Protein AF-A0A382NLG3-F1 (afdb_monomer_lite)

Radius of gyration: 16.9 Å; chains: 1; bounding box: 37×40×45 Å

Sequence (178 aa):
MKMEASIFFDSYLPHAMRQAVEYAGQDGFVASLPQLLNARINTPYENIIWNTHFNPNSEENLLTTPQGNRVVLTVHGGGIFGSPDRYEKLFRASTDRDSEYGFTGLFAAQITQQEAHDLLGGKTPDGASIPVYSFDEFKRGINDLPRRYAIVTDFDTAKKSECGYVSFDALRDDPMVI

pLDDT: mean 93.25, std 5.88, range [47.34, 98.44]

Secondary structure (DSSP, 8-state):
----------SSHHHHHHHHHHHHTTT--PPPHHHHHHHHHTS-TTSHHHHS----SEEEEEEE-TTS-EEEEEEES-STT-SHHHHHHHHTS-SSTT-SSSB-TTSPBP--HHHHHHHHTTB-TTS-B--EEEHHHHHT--TT--SSEEEEEEHHHHTTS--SS--HHHHTT-TTT-

Foldseek 3Di:
DDDDDDQFDDPQVLVSLVVRDVVLPPPGAQAAPVRLVVCCVVDDCPDVSNVDDDDGLKDWDFAADPVGFTKIKIKARHAANNHSVLSVCAVPWDCPCPTQQYAHPVRHTHDHNVSRHQVCQQAGPVRDRAEEAELVRVVVPDPPHDRIHMYIYGPVLLVVADDDDDDPVSLPPHSVND

Organism: NCBI:txid408172

Structure (mmCIF, N/CA/C/O backbone):
data_AF-A0A382NLG3-F1
#
_entry.id   AF-A0A382NLG3-F1
#
loop_
_atom_site.group_PDB
_atom_site.id
_atom_site.type_symbol
_atom_site.label_atom_id
_atom_site.label_alt_id
_atom_site.label_comp_id
_atom_site.label_asym_id
_atom_site.label_entity_id
_atom_site.label_seq_id
_atom_site.pdbx_PDB_ins_code
_atom_site.Cartn_x
_atom_site.Cartn_y
_atom_site.Cartn_z
_atom_site.occupancy
_atom_site.B_iso_or_equiv
_atom_site.auth_seq_id
_atom_site.auth_comp_id
_atom_site.auth_asym_id
_atom_site.auth_atom_id
_atom_site.pdbx_PDB_model_num
ATOM 1 N N . MET A 1 1 ? 0.263 -4.353 -26.076 1.00 47.34 1 MET A N 1
ATOM 2 C CA . MET A 1 1 ? 1.181 -3.229 -25.791 1.00 47.34 1 MET A CA 1
ATOM 3 C C . MET A 1 1 ? 2.320 -3.793 -24.950 1.00 47.34 1 MET A C 1
ATOM 5 O O . MET A 1 1 ? 2.023 -4.520 -24.010 1.00 47.34 1 MET A O 1
ATOM 9 N N . LYS A 1 2 ? 3.589 -3.590 -25.326 1.00 59.88 2 LYS A N 1
ATOM 10 C CA . LYS A 1 2 ? 4.730 -4.098 -24.548 1.00 59.88 2 LYS A CA 1
ATOM 11 C C . LYS A 1 2 ? 4.970 -3.110 -23.405 1.00 59.88 2 LYS A C 1
ATOM 13 O O . LYS A 1 2 ? 5.339 -1.977 -23.679 1.00 59.88 2 LYS A O 1
ATOM 18 N N . MET A 1 3 ? 4.659 -3.502 -22.171 1.00 71.94 3 MET A N 1
ATOM 19 C CA . MET A 1 3 ? 4.964 -2.681 -20.998 1.00 71.94 3 MET A CA 1
ATOM 20 C C . MET A 1 3 ? 6.457 -2.811 -20.698 1.00 71.94 3 MET A C 1
ATOM 22 O O . MET A 1 3 ? 6.974 -3.925 -20.619 1.00 71.94 3 MET A O 1
ATOM 26 N N . GLU A 1 4 ? 7.135 -1.679 -20.573 1.00 84.62 4 GLU A N 1
ATOM 27 C CA . GLU A 1 4 ? 8.529 -1.586 -20.151 1.00 84.62 4 GLU A CA 1
ATOM 28 C C . GLU A 1 4 ? 8.556 -0.992 -18.741 1.00 84.62 4 GLU A C 1
ATOM 30 O O . GLU A 1 4 ? 7.779 -0.090 -18.431 1.00 84.62 4 GLU A O 1
ATOM 35 N N . ALA A 1 5 ? 9.394 -1.548 -17.870 1.00 90.12 5 ALA A N 1
ATOM 36 C CA . ALA A 1 5 ? 9.527 -1.108 -16.490 1.00 90.12 5 ALA A CA 1
ATOM 37 C C . ALA A 1 5 ? 10.962 -0.646 -16.240 1.00 90.12 5 ALA A C 1
ATOM 39 O O . ALA A 1 5 ? 11.907 -1.246 -16.752 1.00 90.12 5 ALA A O 1
ATOM 40 N N . SER A 1 6 ? 11.109 0.385 -15.413 1.00 93.88 6 SER A N 1
ATOM 41 C CA . SER A 1 6 ? 12.399 0.866 -14.920 1.00 93.88 6 SER A CA 1
ATOM 42 C C . SER A 1 6 ? 12.458 0.724 -13.406 1.00 93.88 6 SER A C 1
ATOM 44 O O . SER A 1 6 ? 11.451 0.888 -12.716 1.00 93.88 6 SER A O 1
ATOM 46 N N . ILE A 1 7 ? 13.642 0.390 -12.897 1.00 94.50 7 ILE A N 1
ATOM 47 C CA . ILE A 1 7 ? 13.898 0.233 -11.465 1.00 94.50 7 ILE A CA 1
ATOM 48 C C . ILE A 1 7 ? 14.551 1.518 -10.965 1.00 94.50 7 ILE A C 1
ATOM 50 O O . ILE A 1 7 ? 15.586 1.925 -11.489 1.00 94.50 7 ILE A O 1
ATOM 54 N N . PHE A 1 8 ? 13.967 2.123 -9.933 1.00 95.69 8 PHE A N 1
ATOM 55 C CA . PHE A 1 8 ? 14.496 3.320 -9.283 1.00 95.69 8 PHE A CA 1
ATOM 56 C C . PHE A 1 8 ? 14.957 2.960 -7.874 1.00 95.69 8 PHE A C 1
ATOM 58 O O . PHE A 1 8 ? 14.166 2.490 -7.057 1.00 95.69 8 PHE A O 1
ATOM 65 N N . PHE A 1 9 ? 16.249 3.144 -7.609 1.00 93.44 9 PHE A N 1
ATOM 66 C CA . PHE A 1 9 ? 16.865 2.883 -6.314 1.00 93.44 9 PHE A CA 1
ATOM 67 C C . PHE A 1 9 ? 17.478 4.170 -5.772 1.00 93.44 9 PHE A C 1
ATOM 69 O O . PHE A 1 9 ? 18.282 4.804 -6.453 1.00 93.44 9 PHE A O 1
ATOM 76 N N . ASP A 1 10 ? 17.132 4.509 -4.535 1.00 94.69 10 ASP A N 1
ATOM 77 C CA . ASP A 1 10 ? 17.726 5.609 -3.783 1.00 94.69 10 ASP A CA 1
ATOM 78 C C . ASP A 1 10 ? 17.687 5.277 -2.283 1.00 94.69 10 ASP A C 1
ATOM 80 O O . ASP A 1 10 ? 16.809 4.537 -1.830 1.00 94.69 10 ASP A O 1
ATOM 84 N N . SER A 1 11 ? 18.625 5.817 -1.502 1.00 93.56 11 SER A N 1
ATOM 85 C CA . SER A 1 11 ? 18.598 5.705 -0.038 1.00 93.56 11 SER A CA 1
ATOM 86 C C . SER A 1 11 ? 17.509 6.577 0.596 1.00 93.56 11 SER A C 1
ATOM 88 O O . SER A 1 11 ? 17.133 6.358 1.748 1.00 93.56 11 SER A O 1
ATOM 90 N N . TYR A 1 12 ? 16.981 7.545 -0.153 1.00 94.88 12 TYR A N 1
ATOM 91 C CA . TYR A 1 12 ? 15.903 8.432 0.237 1.00 94.88 12 TYR A CA 1
ATOM 92 C C . TYR A 1 12 ? 14.623 8.107 -0.545 1.00 94.88 12 TYR A C 1
ATOM 94 O O . TYR A 1 12 ? 14.445 8.505 -1.699 1.00 94.88 12 TYR A O 1
ATOM 102 N N . LEU A 1 13 ? 13.698 7.394 0.111 1.00 94.06 13 LEU A N 1
ATOM 103 C CA . LEU A 1 13 ? 12.454 6.897 -0.492 1.00 94.06 13 LEU A CA 1
ATOM 104 C C . LEU A 1 13 ? 11.636 7.970 -1.245 1.00 94.06 13 LEU A C 1
ATOM 106 O O . LEU A 1 13 ? 11.201 7.676 -2.361 1.00 94.06 13 LEU A O 1
ATOM 110 N N . PRO A 1 14 ? 11.458 9.211 -0.736 1.00 96.44 14 PRO A N 1
ATOM 111 C CA . PRO A 1 14 ? 10.746 10.251 -1.484 1.00 96.44 14 PRO A CA 1
ATOM 112 C C . PRO A 1 14 ? 11.373 10.564 -2.848 1.00 96.44 14 PRO A C 1
ATOM 114 O O . PRO A 1 14 ? 10.650 10.845 -3.802 1.00 96.44 14 PRO A O 1
ATOM 117 N N . HIS A 1 15 ? 12.703 10.497 -2.972 1.00 97.56 15 HIS A N 1
ATOM 118 C CA . HIS A 1 15 ? 13.377 10.739 -4.246 1.00 97.56 15 HIS A CA 1
ATOM 119 C C . HIS A 1 15 ? 13.172 9.579 -5.227 1.00 97.56 15 HIS A C 1
ATOM 121 O O . HIS A 1 15 ? 12.745 9.830 -6.353 1.00 97.56 15 HIS A O 1
ATOM 127 N N . ALA A 1 16 ? 13.360 8.327 -4.791 1.00 97.06 16 ALA A N 1
ATOM 128 C CA . ALA A 1 16 ? 13.089 7.157 -5.635 1.00 97.06 16 ALA A CA 1
ATOM 129 C C . ALA A 1 16 ? 11.628 7.120 -6.120 1.00 97.06 16 ALA A C 1
ATOM 131 O O . ALA A 1 16 ? 11.366 6.874 -7.298 1.00 97.06 16 ALA A O 1
ATOM 132 N N . MET A 1 17 ? 10.671 7.422 -5.233 1.00 96.38 17 MET A N 1
ATOM 133 C CA . MET A 1 17 ? 9.251 7.481 -5.589 1.00 96.38 17 MET A CA 1
ATOM 134 C C . MET A 1 17 ? 8.967 8.604 -6.593 1.00 96.38 17 MET A C 1
ATOM 136 O O . MET A 1 17 ? 8.203 8.403 -7.534 1.00 96.38 17 MET A O 1
ATOM 140 N N . ARG A 1 18 ? 9.602 9.776 -6.442 1.00 97.44 18 ARG A N 1
ATOM 141 C CA . ARG A 1 18 ? 9.467 10.886 -7.398 1.00 97.44 18 ARG A CA 1
ATOM 142 C C . ARG A 1 18 ? 9.935 10.478 -8.792 1.00 97.44 18 ARG A C 1
ATOM 144 O O . ARG A 1 18 ? 9.181 10.651 -9.743 1.00 97.44 18 ARG A O 1
ATOM 151 N N . GLN A 1 19 ? 11.109 9.857 -8.897 1.00 97.75 19 GLN A N 1
ATOM 152 C CA . GLN A 1 19 ? 11.623 9.352 -10.173 1.00 97.75 19 GLN A CA 1
ATOM 153 C C . GLN A 1 19 ? 10.690 8.300 -10.794 1.00 97.75 19 GLN A C 1
ATOM 155 O O . GLN A 1 19 ? 10.434 8.335 -11.997 1.00 97.75 19 GLN A O 1
ATOM 160 N N . ALA A 1 20 ? 10.138 7.394 -9.980 1.00 96.94 20 ALA A N 1
ATOM 161 C CA . ALA A 1 20 ? 9.201 6.376 -10.448 1.00 96.94 20 ALA A CA 1
ATOM 162 C C . ALA A 1 20 ? 7.894 6.979 -10.992 1.00 96.94 20 ALA A C 1
ATOM 164 O O . ALA A 1 20 ? 7.416 6.556 -12.045 1.00 96.94 20 ALA A O 1
ATOM 165 N N . VAL A 1 21 ? 7.329 7.978 -10.305 1.00 95.44 21 VAL A N 1
ATOM 166 C CA . VAL A 1 21 ? 6.119 8.693 -10.748 1.00 95.44 21 VAL A CA 1
ATOM 167 C C . VAL A 1 21 ? 6.390 9.507 -12.016 1.00 95.44 21 VAL A C 1
ATOM 169 O O . VAL A 1 21 ? 5.598 9.452 -12.955 1.00 95.44 21 VAL A O 1
ATOM 172 N N . GLU A 1 22 ? 7.517 10.219 -12.082 1.00 96.25 22 GLU A N 1
ATOM 173 C CA . GLU A 1 22 ? 7.921 10.987 -13.267 1.00 96.25 22 GLU A CA 1
ATOM 174 C C . GLU A 1 22 ? 8.109 10.086 -14.493 1.00 96.25 22 GLU A C 1
ATOM 176 O O . GLU A 1 22 ? 7.632 10.416 -15.578 1.00 96.25 22 GLU A O 1
ATOM 181 N N . TYR A 1 23 ? 8.746 8.924 -14.317 1.00 96.38 23 TYR A N 1
ATOM 182 C CA . TYR A 1 23 ? 8.916 7.937 -15.383 1.00 96.38 23 TYR A CA 1
ATOM 183 C C . TYR A 1 23 ? 7.590 7.316 -15.830 1.00 96.38 23 TYR A C 1
ATOM 185 O O . TYR A 1 23 ? 7.379 7.116 -17.025 1.00 96.38 23 TYR A O 1
ATOM 193 N N . ALA A 1 24 ? 6.693 7.012 -14.886 1.00 94.88 24 ALA A N 1
ATOM 194 C CA . ALA A 1 24 ? 5.373 6.480 -15.203 1.00 94.88 24 ALA A CA 1
ATOM 195 C C . ALA A 1 24 ? 4.560 7.455 -16.074 1.00 94.88 24 ALA A C 1
ATOM 197 O O . ALA A 1 24 ? 3.835 7.021 -16.971 1.00 94.88 24 ALA A O 1
ATOM 198 N N . GLY A 1 25 ? 4.701 8.764 -15.851 1.00 93.69 25 GLY A N 1
ATOM 199 C CA . GLY A 1 25 ? 3.982 9.778 -16.615 1.00 93.69 25 GLY A CA 1
ATOM 200 C C . GLY A 1 25 ? 2.460 9.641 -16.482 1.00 93.69 25 GLY A C 1
ATOM 201 O O . GLY A 1 25 ? 1.952 9.143 -15.481 1.00 93.69 25 GLY A O 1
ATOM 202 N N . GLN A 1 26 ? 1.718 10.104 -17.492 1.00 90.25 26 GLN A N 1
ATOM 203 C CA . GLN A 1 26 ? 0.246 10.124 -17.454 1.00 90.25 26 GLN A CA 1
ATOM 204 C C . GLN A 1 26 ? -0.397 8.755 -17.733 1.00 90.25 26 GLN A C 1
ATOM 206 O O . GLN A 1 26 ? -1.453 8.453 -17.187 1.00 90.25 26 GLN A O 1
ATOM 211 N N . ASP A 1 27 ? 0.240 7.928 -18.567 1.00 89.69 27 ASP A N 1
ATOM 212 C CA . ASP A 1 27 ? -0.334 6.656 -19.036 1.00 89.69 27 ASP A CA 1
ATOM 213 C C . ASP A 1 27 ? 0.212 5.424 -18.285 1.00 89.69 27 ASP A C 1
ATOM 215 O O . ASP A 1 27 ? -0.326 4.313 -18.402 1.00 89.69 27 ASP A O 1
ATOM 219 N N . GLY A 1 28 ? 1.297 5.601 -17.527 1.00 93.38 28 GLY A N 1
ATOM 220 C CA . GLY A 1 28 ? 1.946 4.549 -16.754 1.00 93.38 28 GLY A CA 1
ATOM 221 C C . GLY A 1 28 ? 1.418 4.421 -15.327 1.00 93.38 28 GLY A C 1
ATOM 222 O O . GLY A 1 28 ? 0.410 5.002 -14.932 1.00 93.38 28 GLY A O 1
ATOM 223 N N . PHE A 1 29 ? 2.097 3.590 -14.541 1.00 94.50 29 PHE A N 1
ATOM 224 C CA . PHE A 1 29 ? 1.818 3.410 -13.121 1.00 94.50 29 PHE A CA 1
ATOM 225 C C . PHE A 1 29 ? 3.078 2.943 -12.390 1.00 94.50 29 PHE A C 1
ATOM 227 O O . PHE A 1 29 ? 3.934 2.276 -12.972 1.00 94.50 29 PHE A O 1
ATOM 234 N N . VAL A 1 30 ? 3.165 3.244 -11.094 1.00 96.12 30 VAL A N 1
ATOM 235 C CA . VAL A 1 30 ? 4.167 2.637 -10.211 1.00 96.12 30 VAL A CA 1
ATOM 236 C C . VAL A 1 30 ? 3.642 1.275 -9.761 1.00 96.12 30 VAL A C 1
ATOM 238 O O . VAL A 1 30 ? 2.531 1.181 -9.234 1.00 96.12 30 VAL A O 1
ATOM 241 N N . ALA A 1 31 ? 4.417 0.215 -10.000 1.00 95.81 31 ALA A N 1
ATOM 242 C CA . ALA A 1 31 ? 3.982 -1.159 -9.769 1.00 95.81 31 ALA A CA 1
ATOM 243 C C . ALA A 1 31 ? 3.644 -1.427 -8.293 1.00 95.81 31 ALA A C 1
ATOM 245 O O . ALA A 1 31 ? 4.433 -1.140 -7.394 1.00 95.81 31 ALA A O 1
ATOM 246 N N . SER A 1 32 ? 2.476 -2.022 -8.060 1.00 96.94 32 SER A N 1
ATOM 247 C CA . SER A 1 32 ? 2.052 -2.530 -6.756 1.00 96.94 32 SER A CA 1
ATOM 248 C C . SER A 1 32 ? 2.409 -4.015 -6.609 1.00 96.94 32 SER A C 1
ATOM 250 O O . SER A 1 32 ? 2.856 -4.650 -7.572 1.00 96.94 32 SER A O 1
ATOM 252 N N . LEU A 1 33 ? 2.227 -4.585 -5.415 1.00 96.25 33 LEU A N 1
ATOM 253 C CA . LEU A 1 33 ? 2.612 -5.967 -5.119 1.00 96.25 33 LEU A CA 1
ATOM 254 C C . LEU A 1 33 ? 2.014 -6.988 -6.117 1.00 96.25 33 LEU A C 1
ATOM 256 O O . LEU A 1 33 ? 2.796 -7.764 -6.669 1.00 96.25 33 LEU A O 1
ATOM 260 N N . PRO A 1 34 ? 0.711 -6.948 -6.470 1.00 95.19 34 PRO A N 1
ATOM 261 C CA . PRO A 1 34 ? 0.142 -7.810 -7.508 1.00 95.19 34 PRO A CA 1
ATOM 262 C C . PRO A 1 34 ? 0.865 -7.735 -8.859 1.00 95.19 34 PRO A C 1
ATOM 264 O O . PRO A 1 34 ? 1.107 -8.764 -9.490 1.00 95.19 34 PRO A O 1
ATOM 267 N N . GLN A 1 35 ? 1.256 -6.536 -9.315 1.00 94.75 35 GLN A N 1
ATOM 268 C CA . GLN A 1 35 ? 1.974 -6.411 -10.588 1.00 94.75 35 GLN A CA 1
ATOM 269 C C . GLN A 1 35 ? 3.409 -6.934 -10.497 1.00 94.75 35 GLN A C 1
ATOM 271 O O . GLN A 1 35 ? 3.879 -7.539 -11.460 1.00 94.75 35 GLN A O 1
ATOM 276 N N . LEU A 1 36 ? 4.086 -6.763 -9.357 1.00 94.56 36 LEU A N 1
ATOM 277 C CA . LEU A 1 36 ? 5.409 -7.353 -9.135 1.00 94.56 36 LEU A CA 1
ATOM 278 C C . LEU A 1 36 ? 5.349 -8.885 -9.095 1.00 94.56 36 LEU A C 1
ATOM 280 O O . LEU A 1 36 ? 6.179 -9.539 -9.724 1.00 94.56 36 LEU A O 1
ATOM 284 N N . LEU A 1 37 ? 4.358 -9.465 -8.413 1.00 93.81 37 LEU A N 1
ATOM 285 C CA . LEU A 1 37 ? 4.154 -10.916 -8.375 1.00 93.81 37 LEU A CA 1
ATOM 286 C C . LEU A 1 37 ? 3.842 -11.467 -9.769 1.00 93.81 37 LEU A C 1
ATOM 288 O O . LEU A 1 37 ? 4.478 -12.426 -10.205 1.00 93.81 37 LEU A O 1
ATOM 292 N N . ASN A 1 38 ? 2.942 -10.812 -10.508 1.00 93.19 38 ASN A N 1
ATOM 293 C CA . ASN A 1 38 ? 2.644 -11.184 -11.887 1.00 93.19 38 ASN A CA 1
ATOM 294 C C . ASN A 1 38 ? 3.886 -11.090 -12.791 1.00 93.19 38 ASN A C 1
ATOM 296 O O . ASN A 1 38 ? 4.112 -11.958 -13.630 1.00 93.19 38 ASN A O 1
ATOM 300 N N . ALA A 1 39 ? 4.721 -10.063 -12.625 1.00 92.75 39 ALA A N 1
ATOM 301 C CA . ALA A 1 39 ? 5.965 -9.952 -13.377 1.00 92.75 39 ALA A CA 1
ATOM 302 C C . ALA A 1 39 ? 6.948 -11.080 -13.022 1.00 92.75 39 ALA A C 1
ATOM 304 O O . ALA A 1 39 ? 7.550 -11.654 -13.928 1.00 92.75 39 ALA A O 1
ATOM 305 N N . ARG A 1 40 ? 7.070 -11.456 -11.740 1.00 93.44 40 ARG A N 1
ATOM 306 C CA . ARG A 1 40 ? 7.943 -12.555 -11.295 1.00 93.44 40 ARG A CA 1
ATOM 307 C C . ARG A 1 40 ? 7.569 -13.875 -11.957 1.00 93.44 40 ARG A C 1
ATOM 309 O O . ARG A 1 40 ? 8.413 -14.470 -12.618 1.00 93.44 40 ARG A O 1
ATOM 316 N N . ILE A 1 41 ? 6.305 -14.293 -11.868 1.00 94.06 41 ILE A N 1
ATOM 317 C CA . ILE A 1 41 ? 5.862 -15.595 -12.404 1.00 94.06 41 ILE A CA 1
ATOM 318 C C . ILE A 1 41 ? 5.990 -15.709 -13.933 1.00 94.06 41 ILE A C 1
ATOM 320 O O . ILE A 1 41 ? 6.038 -16.816 -14.459 1.00 94.06 41 ILE A O 1
ATOM 324 N N . ASN A 1 42 ? 6.054 -14.579 -14.645 1.00 93.69 42 ASN A N 1
ATOM 325 C CA . ASN A 1 42 ? 6.155 -14.523 -16.105 1.00 93.69 42 ASN A CA 1
ATOM 326 C C . ASN A 1 42 ? 7.582 -14.242 -16.613 1.00 93.69 42 ASN A C 1
ATOM 328 O O . ASN A 1 42 ? 7.777 -14.040 -17.812 1.00 93.69 42 ASN A O 1
ATOM 332 N N . THR A 1 43 ? 8.578 -14.207 -15.725 1.00 92.38 43 THR A N 1
ATOM 333 C CA . THR A 1 43 ? 9.957 -13.844 -16.069 1.00 92.38 43 THR A CA 1
ATOM 334 C C . THR A 1 43 ? 10.932 -14.966 -15.686 1.00 92.38 43 THR A C 1
ATOM 336 O O . THR A 1 43 ? 10.780 -15.540 -14.605 1.00 92.38 43 THR A O 1
ATOM 339 N N . PRO A 1 44 ? 11.959 -15.270 -16.514 1.00 94.56 44 PRO A N 1
ATOM 340 C CA . PRO A 1 44 ? 12.992 -16.249 -16.170 1.00 94.56 44 PRO A CA 1
ATOM 341 C C . PRO A 1 44 ? 13.645 -15.971 -14.815 1.00 94.56 44 PRO A C 1
ATOM 343 O O . PRO A 1 44 ? 13.808 -14.813 -14.423 1.00 94.56 44 PRO A O 1
ATOM 346 N N . TYR A 1 45 ? 14.044 -17.036 -14.122 1.00 92.62 45 TYR A N 1
ATOM 347 C CA . TYR A 1 45 ? 14.578 -16.974 -12.760 1.00 92.62 45 TYR A CA 1
ATOM 348 C C . TYR A 1 45 ? 15.875 -16.151 -12.653 1.00 92.62 45 TYR A C 1
ATOM 350 O O . TYR A 1 45 ? 16.170 -15.553 -11.624 1.00 92.62 45 TYR A O 1
ATOM 358 N N . GLU A 1 46 ? 16.635 -16.054 -13.742 1.00 94.25 46 GLU A N 1
ATOM 359 C CA . GLU A 1 46 ? 17.882 -15.290 -13.830 1.00 94.25 46 GLU A CA 1
ATOM 360 C C . GLU A 1 46 ? 17.654 -13.770 -13.878 1.00 94.25 46 GLU A C 1
ATOM 362 O O . GLU A 1 46 ? 18.600 -12.990 -13.765 1.00 94.25 46 GLU A O 1
ATOM 367 N N . ASN A 1 47 ? 16.412 -13.318 -14.060 1.00 93.50 47 ASN A N 1
ATOM 368 C CA . ASN A 1 47 ? 16.101 -11.898 -14.119 1.00 93.50 47 ASN A CA 1
ATOM 369 C C . ASN A 1 47 ? 16.276 -11.214 -12.752 1.00 93.50 47 ASN A C 1
ATOM 371 O O . ASN A 1 47 ? 16.019 -11.795 -11.697 1.00 93.50 47 ASN A O 1
ATOM 375 N N . ILE A 1 48 ? 16.654 -9.932 -12.773 1.00 92.19 48 ILE A N 1
ATOM 376 C CA . ILE A 1 48 ? 16.847 -9.115 -11.569 1.00 92.19 48 ILE A CA 1
ATOM 377 C C . ILE A 1 48 ? 15.627 -9.106 -10.636 1.00 92.19 48 ILE A C 1
ATOM 379 O O . ILE A 1 48 ? 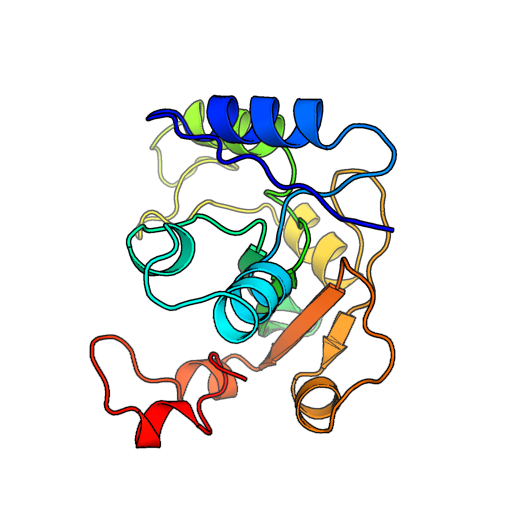15.804 -8.998 -9.427 1.00 92.19 48 ILE A O 1
ATOM 383 N N . ILE A 1 49 ? 14.407 -9.291 -11.156 1.00 91.94 49 ILE A N 1
ATOM 384 C CA . ILE A 1 49 ? 13.182 -9.305 -10.347 1.00 91.94 49 ILE A CA 1
ATOM 385 C C . ILE A 1 49 ? 13.175 -10.389 -9.250 1.00 91.94 49 ILE A C 1
ATOM 387 O O . ILE A 1 49 ? 12.496 -10.232 -8.229 1.00 91.94 49 ILE A O 1
ATOM 391 N N . TRP A 1 50 ? 13.949 -11.460 -9.449 1.00 93.38 50 TRP A N 1
ATOM 392 C CA . TRP A 1 50 ? 14.138 -12.560 -8.501 1.00 93.38 50 TRP A CA 1
ATOM 393 C C . TRP A 1 50 ? 15.317 -12.348 -7.544 1.00 93.38 50 TRP A C 1
ATOM 395 O O . TRP A 1 50 ? 15.335 -12.931 -6.466 1.00 93.38 50 TRP A O 1
ATOM 405 N N . ASN A 1 51 ? 16.275 -11.493 -7.909 1.00 90.56 51 ASN A N 1
ATOM 406 C CA . ASN A 1 51 ? 17.565 -11.357 -7.223 1.00 90.56 51 ASN A CA 1
ATOM 407 C C . ASN A 1 51 ? 17.718 -10.038 -6.443 1.00 90.56 51 ASN A C 1
ATOM 409 O O . ASN A 1 51 ? 18.813 -9.718 -5.986 1.00 90.56 51 ASN A O 1
ATOM 413 N N . THR A 1 52 ? 16.644 -9.255 -6.291 1.00 90.56 52 THR A N 1
ATOM 414 C CA . THR A 1 52 ? 16.651 -8.027 -5.484 1.00 90.56 52 THR A CA 1
ATOM 415 C C . THR A 1 52 ? 15.335 -7.804 -4.736 1.00 90.56 52 THR A C 1
ATOM 417 O O . THR A 1 52 ? 14.298 -8.406 -5.040 1.00 90.56 52 THR A O 1
ATOM 420 N N . HIS A 1 53 ? 15.394 -6.928 -3.736 1.00 90.69 53 HIS A N 1
ATOM 421 C CA . HIS A 1 53 ? 14.241 -6.450 -2.986 1.00 90.69 53 HIS A CA 1
ATOM 422 C C . HIS A 1 53 ? 13.608 -5.239 -3.685 1.00 90.69 53 HIS A C 1
ATOM 424 O O . HIS A 1 53 ? 14.312 -4.370 -4.199 1.00 90.69 53 HIS A O 1
ATOM 430 N N . PHE A 1 54 ? 12.277 -5.170 -3.670 1.00 93.81 54 PHE A N 1
ATOM 431 C CA . PHE A 1 54 ? 11.503 -4.066 -4.234 1.00 93.81 54 PHE A CA 1
ATOM 432 C C . PHE A 1 54 ? 10.526 -3.541 -3.193 1.00 93.81 54 PHE A C 1
ATOM 434 O O . PHE A 1 54 ? 9.898 -4.332 -2.493 1.00 93.81 54 PHE A O 1
ATOM 441 N N . ASN A 1 55 ? 10.347 -2.222 -3.168 1.00 94.12 55 ASN A N 1
ATOM 442 C CA . ASN A 1 55 ? 9.261 -1.577 -2.443 1.00 94.12 55 ASN A CA 1
ATOM 443 C C . ASN A 1 55 ? 8.084 -1.399 -3.417 1.00 94.12 55 ASN A C 1
ATOM 445 O O . ASN A 1 55 ? 8.177 -0.550 -4.308 1.00 94.12 55 ASN A O 1
ATOM 449 N N . PRO A 1 56 ? 7.016 -2.215 -3.333 1.00 95.44 56 PRO A N 1
ATOM 450 C CA . PRO A 1 56 ? 5.835 -2.013 -4.163 1.00 95.44 56 PRO A CA 1
ATOM 451 C C . PRO A 1 56 ? 5.106 -0.729 -3.767 1.00 95.44 56 PRO A C 1
ATOM 453 O O . PRO A 1 56 ? 5.098 -0.346 -2.602 1.00 95.44 56 PRO A O 1
ATOM 456 N N . ASN A 1 57 ? 4.376 -0.137 -4.713 1.00 96.56 57 ASN A N 1
ATOM 457 C CA . ASN A 1 57 ? 3.355 0.871 -4.426 1.00 96.56 57 ASN A CA 1
ATOM 458 C C . ASN A 1 57 ? 2.109 0.193 -3.824 1.00 96.56 57 ASN A C 1
ATOM 460 O O . ASN A 1 57 ? 1.044 0.085 -4.441 1.00 96.56 57 ASN A O 1
ATOM 464 N N . SER A 1 58 ? 2.293 -0.420 -2.662 1.00 97.50 58 SER A N 1
ATOM 465 C CA . SER A 1 58 ? 1.268 -1.054 -1.843 1.00 97.50 58 SER A CA 1
ATOM 466 C C . SER A 1 58 ? 1.532 -0.713 -0.392 1.00 97.50 58 SER A C 1
ATOM 468 O O . SER A 1 58 ? 2.682 -0.605 0.021 1.00 97.50 58 SER A O 1
ATOM 470 N N . GLU A 1 59 ? 0.466 -0.557 0.369 1.00 95.88 59 GLU A N 1
ATOM 471 C CA . GLU A 1 59 ? 0.535 -0.214 1.782 1.00 95.88 59 GLU A CA 1
ATOM 472 C C . GLU A 1 59 ? -0.456 -1.059 2.573 1.00 95.88 59 GLU A C 1
ATOM 474 O O . GLU A 1 59 ? -1.479 -1.499 2.050 1.00 95.88 59 GLU A O 1
ATOM 479 N N . GLU A 1 60 ? -0.140 -1.266 3.842 1.00 96.12 60 GLU A N 1
ATOM 480 C CA . GLU A 1 60 ? -0.997 -1.920 4.816 1.00 96.12 60 GLU A CA 1
ATOM 481 C C . GLU A 1 60 ? -1.242 -0.931 5.953 1.00 96.12 60 GLU A C 1
ATOM 483 O O . GLU A 1 60 ? -0.298 -0.382 6.524 1.00 96.12 60 GLU A O 1
ATOM 488 N N . ASN A 1 61 ? -2.510 -0.683 6.272 1.00 96.31 61 ASN A N 1
ATOM 489 C CA . ASN A 1 61 ? -2.900 0.294 7.279 1.00 96.31 61 ASN A CA 1
ATOM 490 C C . ASN A 1 61 ? -3.747 -0.366 8.369 1.00 96.31 61 ASN A C 1
ATOM 492 O O . ASN A 1 61 ? -4.761 -0.996 8.077 1.00 96.31 61 ASN A O 1
ATOM 496 N N . LEU A 1 62 ? -3.391 -0.162 9.638 1.00 95.56 62 LEU A N 1
ATOM 497 C CA . LEU A 1 62 ? -4.235 -0.545 10.771 1.00 95.56 62 LEU A CA 1
ATOM 498 C C . LEU A 1 62 ? -5.203 0.596 11.099 1.00 95.56 62 LEU A C 1
ATOM 500 O O . LEU A 1 62 ? -4.781 1.649 11.576 1.00 95.56 62 LEU A O 1
ATOM 504 N N . LEU A 1 63 ? -6.497 0.376 10.872 1.00 96.00 63 LEU A N 1
ATOM 505 C CA . LEU A 1 63 ? -7.539 1.398 10.968 1.00 96.00 63 LEU A CA 1
ATOM 506 C C . LEU A 1 63 ? -8.638 1.011 11.965 1.00 96.00 63 LEU A C 1
ATOM 508 O O . LEU A 1 63 ? -8.787 -0.152 12.350 1.00 96.00 63 LEU A O 1
ATOM 512 N N . THR A 1 64 ? -9.462 1.997 12.320 1.00 96.50 64 THR A N 1
ATOM 513 C CA . THR A 1 64 ? -10.718 1.798 13.048 1.00 96.50 64 THR A CA 1
ATOM 514 C C . THR A 1 64 ? -11.874 2.289 12.183 1.00 96.50 64 THR A C 1
ATOM 516 O O . THR A 1 64 ? -11.888 3.438 11.750 1.00 96.50 64 THR A O 1
ATOM 519 N N . THR A 1 65 ? -12.845 1.416 11.928 1.00 94.81 65 THR A N 1
ATOM 520 C CA . THR A 1 65 ? -14.081 1.751 11.202 1.00 94.81 65 THR A CA 1
ATOM 521 C C . THR A 1 65 ? -14.941 2.753 11.984 1.00 94.81 65 THR A C 1
ATOM 523 O O . THR A 1 65 ? -14.815 2.833 13.209 1.00 94.81 65 THR A O 1
ATOM 526 N N . PRO A 1 66 ? -15.890 3.463 11.341 1.00 91.50 66 PRO A N 1
ATOM 527 C CA . PRO A 1 66 ? -16.821 4.349 12.048 1.00 91.50 66 PRO A CA 1
ATOM 528 C C . PRO A 1 66 ? -17.637 3.650 13.149 1.00 91.50 66 PRO A C 1
ATOM 530 O O . PRO A 1 66 ? -18.075 4.293 14.098 1.00 91.50 66 PRO A O 1
ATOM 533 N N . GLN A 1 67 ? -17.830 2.332 13.041 1.00 93.69 67 GLN A N 1
ATOM 534 C CA . GLN A 1 67 ? -18.532 1.508 14.028 1.00 93.69 67 GLN A CA 1
ATOM 535 C C . GLN A 1 67 ? -17.636 1.065 15.200 1.00 93.69 67 GLN A C 1
ATOM 537 O O . GLN A 1 67 ? -18.128 0.438 16.133 1.00 93.69 67 GLN A O 1
ATOM 542 N N . GLY A 1 68 ? -16.335 1.376 15.171 1.00 95.31 68 GLY A N 1
ATOM 543 C CA . GLY A 1 68 ? -15.377 1.034 16.226 1.00 95.31 68 GLY A CA 1
ATOM 544 C C . GLY A 1 68 ? -14.626 -0.286 16.022 1.00 95.31 68 GLY A C 1
ATOM 545 O O . GLY A 1 68 ? -13.803 -0.646 16.862 1.00 95.31 68 GLY A O 1
ATOM 546 N N . ASN A 1 69 ? -14.853 -0.999 14.915 1.00 96.75 69 ASN A N 1
ATOM 547 C CA . ASN A 1 69 ? -14.125 -2.237 14.613 1.00 96.75 69 ASN A CA 1
ATOM 548 C C . ASN A 1 69 ? -12.712 -1.928 14.121 1.00 96.75 69 ASN A C 1
ATOM 550 O O . ASN A 1 69 ? -12.540 -1.044 13.277 1.00 96.75 69 ASN A O 1
ATOM 554 N N . ARG A 1 70 ? -11.724 -2.688 14.600 1.00 97.81 70 ARG A N 1
ATOM 555 C CA . ARG A 1 70 ? -10.349 -2.636 14.094 1.00 97.81 70 ARG A CA 1
ATOM 556 C C . ARG A 1 70 ? -10.243 -3.461 12.819 1.00 97.81 70 ARG A C 1
ATOM 558 O O . ARG A 1 70 ? -10.722 -4.591 12.780 1.00 97.81 70 ARG A O 1
ATOM 565 N N . VAL A 1 71 ? -9.586 -2.912 11.809 1.00 98.12 71 VAL A N 1
ATOM 566 C CA . VAL A 1 71 ? -9.384 -3.569 10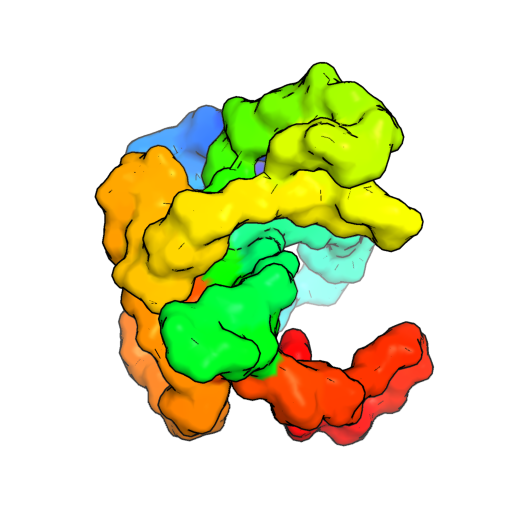.514 1.00 98.12 71 VAL A CA 1
ATOM 567 C C . VAL A 1 71 ? -7.974 -3.316 10.002 1.00 98.12 71 VAL A C 1
ATOM 569 O O . VAL A 1 71 ? -7.350 -2.312 10.347 1.00 98.12 71 VAL A O 1
ATOM 572 N N . VAL A 1 72 ? -7.488 -4.223 9.167 1.00 98.06 72 VAL A N 1
ATOM 573 C CA . VAL A 1 72 ? -6.307 -4.021 8.331 1.00 98.06 72 VAL A CA 1
ATOM 574 C C . VAL A 1 72 ? -6.795 -3.695 6.924 1.00 98.06 72 VAL A C 1
ATOM 576 O O . VAL A 1 72 ? -7.591 -4.439 6.357 1.00 98.06 72 VAL A O 1
ATOM 579 N N . LEU A 1 73 ? -6.365 -2.557 6.386 1.00 97.94 73 LEU A N 1
ATOM 580 C CA . LEU A 1 73 ? -6.673 -2.122 5.031 1.00 97.94 73 LEU A CA 1
ATOM 581 C C . LEU A 1 73 ? -5.415 -2.228 4.170 1.00 97.94 73 LEU A C 1
ATOM 583 O O . LEU A 1 73 ? -4.504 -1.405 4.300 1.00 97.94 73 LEU A O 1
ATOM 587 N N . THR A 1 74 ? -5.387 -3.219 3.285 1.00 98.06 74 THR A N 1
ATOM 588 C CA . THR A 1 74 ? -4.320 -3.386 2.292 1.00 98.06 74 THR A CA 1
ATOM 589 C C . THR A 1 74 ? -4.705 -2.636 1.030 1.00 98.06 74 THR A C 1
ATOM 591 O O . THR A 1 74 ? -5.771 -2.880 0.472 1.00 98.06 74 THR A O 1
ATOM 594 N N . VAL A 1 75 ? -3.857 -1.722 0.566 1.00 98.12 75 VAL A N 1
ATOM 595 C CA . VAL A 1 75 ? -4.095 -0.924 -0.640 1.00 98.12 75 VAL A CA 1
ATOM 596 C C . VAL A 1 75 ? -3.027 -1.228 -1.672 1.00 98.12 75 VAL A C 1
ATOM 598 O O . VAL A 1 75 ? -1.832 -1.167 -1.389 1.00 98.12 75 VAL A O 1
ATOM 601 N N . HIS A 1 76 ? -3.454 -1.492 -2.900 1.00 97.81 76 HIS A N 1
ATOM 602 C CA . HIS A 1 76 ? -2.576 -1.668 -4.047 1.00 97.81 76 HIS A CA 1
ATOM 603 C C . HIS A 1 76 ? -2.717 -0.487 -5.006 1.00 97.81 76 HIS A C 1
ATOM 605 O O . HIS A 1 76 ? -3.817 0.005 -5.244 1.00 97.81 76 HIS A O 1
ATOM 611 N N . GLY A 1 77 ? -1.594 -0.025 -5.559 1.00 95.38 77 GLY A N 1
ATOM 612 C CA . GLY A 1 77 ? -1.547 1.033 -6.569 1.00 95.38 77 GLY A CA 1
ATOM 613 C C . GLY A 1 77 ? -1.535 2.460 -6.006 1.00 95.38 77 GLY A C 1
ATOM 614 O O . GLY A 1 77 ? -1.781 3.404 -6.755 1.00 95.38 77 GLY A O 1
ATOM 615 N N . GLY A 1 78 ? -1.226 2.623 -4.716 1.00 89.94 78 GLY A N 1
ATOM 616 C CA . GLY A 1 78 ? -1.063 3.919 -4.049 1.00 89.94 78 GLY A CA 1
ATOM 617 C C . GLY A 1 78 ? -2.295 4.355 -3.254 1.00 89.94 78 GLY A C 1
ATOM 618 O O . GLY A 1 78 ? -3.331 4.692 -3.839 1.00 89.94 78 GLY A O 1
ATOM 619 N N . GLY A 1 79 ? -2.143 4.355 -1.925 1.00 95.12 79 GLY A N 1
ATOM 620 C CA . GLY A 1 79 ? -3.113 4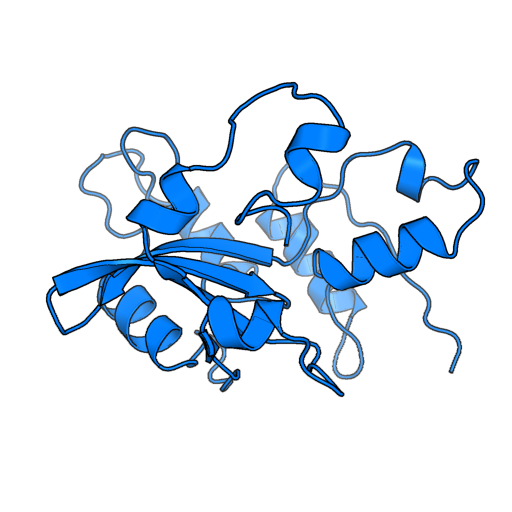.828 -0.935 1.00 95.12 79 GLY A CA 1
ATOM 621 C C . GLY A 1 79 ? -2.686 6.162 -0.320 1.00 95.12 79 GLY A C 1
ATOM 622 O O . GLY A 1 79 ? -2.421 7.118 -1.050 1.00 95.12 79 GLY A O 1
ATOM 623 N N . ILE A 1 80 ? -2.598 6.233 1.009 1.00 96.62 80 ILE A N 1
ATOM 624 C CA . ILE A 1 80 ? -2.137 7.429 1.733 1.00 96.62 80 ILE A CA 1
ATOM 625 C C . ILE A 1 80 ? -0.708 7.787 1.315 1.00 96.62 80 ILE A C 1
ATOM 627 O O . ILE A 1 80 ? -0.429 8.931 0.959 1.00 96.62 80 ILE A O 1
ATOM 631 N N . PHE A 1 81 ? 0.182 6.799 1.268 1.00 94.69 81 PHE A N 1
ATOM 632 C CA . PHE A 1 81 ? 1.583 6.939 0.879 1.00 94.69 81 PHE A CA 1
ATOM 633 C C . PHE A 1 81 ? 1.805 6.758 -0.632 1.00 94.69 81 PHE A C 1
ATOM 635 O O . PHE A 1 81 ? 2.902 6.441 -1.082 1.00 94.69 81 PHE A O 1
ATOM 642 N N . GLY A 1 82 ? 0.776 7.003 -1.448 1.00 92.69 82 GLY A N 1
ATOM 643 C CA . GLY A 1 82 ? 0.856 6.904 -2.908 1.00 92.69 82 GLY A CA 1
ATOM 644 C C . GLY A 1 82 ? 1.627 8.037 -3.601 1.00 92.69 82 GLY A C 1
ATOM 645 O O . GLY A 1 82 ? 1.753 8.007 -4.824 1.00 92.69 82 GLY A O 1
ATOM 646 N N . SER A 1 83 ? 2.127 9.040 -2.867 1.00 93.69 83 SER A N 1
ATOM 647 C CA . SER A 1 83 ? 2.817 10.206 -3.435 1.00 93.69 83 SER A CA 1
ATOM 648 C C . SER A 1 83 ? 4.180 10.485 -2.781 1.00 93.69 83 SER A C 1
ATOM 650 O O . SER A 1 83 ? 4.347 10.269 -1.575 1.00 93.69 83 SER A O 1
ATOM 652 N N . PRO A 1 84 ? 5.157 11.029 -3.541 1.00 95.88 84 PRO A N 1
ATOM 653 C CA . PRO A 1 84 ? 6.445 11.452 -2.987 1.00 95.88 84 PRO A CA 1
ATOM 654 C C . PRO A 1 84 ? 6.294 12.448 -1.832 1.00 95.88 84 PRO A C 1
ATOM 656 O O . PRO A 1 84 ? 6.994 12.344 -0.829 1.00 95.88 84 PRO A O 1
ATOM 659 N N . ASP A 1 85 ? 5.347 13.380 -1.946 1.00 95.25 85 ASP A N 1
ATOM 660 C CA . ASP A 1 85 ? 5.144 14.454 -0.972 1.00 95.25 85 ASP A CA 1
ATOM 661 C C . ASP A 1 85 ? 4.635 13.937 0.375 1.00 95.25 85 ASP A C 1
ATOM 663 O O . ASP A 1 85 ? 4.994 14.480 1.423 1.00 95.25 85 ASP A O 1
ATOM 667 N N . ARG A 1 86 ? 3.838 12.858 0.392 1.00 94.19 86 ARG A N 1
ATOM 668 C CA . ARG A 1 86 ? 3.390 12.275 1.661 1.00 94.19 86 ARG A CA 1
ATOM 669 C C . ARG A 1 86 ? 4.533 11.594 2.412 1.00 94.19 86 ARG A C 1
ATOM 671 O O . ARG A 1 86 ? 4.595 11.716 3.640 1.00 94.19 86 ARG A O 1
ATOM 678 N N . TYR A 1 87 ? 5.446 10.932 1.697 1.00 94.62 87 TYR A N 1
ATOM 679 C CA . TYR A 1 87 ? 6.681 10.423 2.296 1.00 94.62 87 TYR A CA 1
ATOM 680 C C . TYR A 1 87 ? 7.610 11.563 2.720 1.00 94.62 87 TYR A C 1
ATOM 682 O O . TYR A 1 87 ? 8.150 11.521 3.818 1.00 94.62 87 TYR A O 1
ATOM 690 N N . GLU A 1 88 ? 7.754 12.618 1.917 1.00 95.75 88 GLU A N 1
ATOM 691 C CA . GLU A 1 88 ? 8.540 13.802 2.285 1.00 95.75 88 GLU A CA 1
ATOM 692 C C . GLU A 1 88 ? 8.038 14.411 3.607 1.00 95.75 88 GLU A C 1
ATOM 694 O O . GLU A 1 88 ? 8.829 14.716 4.500 1.00 95.75 88 GLU A O 1
ATOM 699 N N . LYS A 1 89 ? 6.712 14.520 3.766 1.00 94.44 89 LYS A N 1
ATOM 700 C CA . LYS A 1 89 ? 6.069 15.003 4.994 1.00 94.44 89 LYS A CA 1
ATOM 701 C C . LYS A 1 89 ? 6.398 14.124 6.203 1.00 94.44 89 LYS A C 1
ATOM 703 O O . LYS A 1 89 ? 6.704 14.668 7.258 1.00 94.44 89 LYS A O 1
ATOM 708 N N . LEU A 1 90 ? 6.380 12.798 6.040 1.00 94.12 90 LEU A N 1
ATOM 709 C CA . LEU A 1 90 ? 6.768 11.835 7.078 1.00 94.12 90 LEU A CA 1
ATOM 710 C C . LEU A 1 90 ? 8.250 11.971 7.458 1.00 94.12 90 LEU A C 1
ATOM 712 O O . LEU A 1 90 ? 8.582 12.070 8.633 1.00 94.12 90 LEU A O 1
ATOM 716 N N . PHE A 1 91 ? 9.151 12.013 6.475 1.00 91.44 91 PHE A N 1
ATOM 717 C CA . PHE A 1 91 ? 10.600 12.057 6.714 1.00 91.44 91 PHE A CA 1
ATOM 718 C C . PHE A 1 91 ? 11.068 13.386 7.321 1.00 91.44 91 PHE A C 1
ATOM 720 O O . PHE A 1 91 ? 12.121 13.440 7.954 1.00 91.44 91 PHE A O 1
ATOM 727 N N . ARG A 1 92 ? 10.292 14.459 7.139 1.00 93.19 92 ARG A N 1
ATOM 728 C CA . ARG A 1 92 ? 10.525 15.767 7.770 1.00 93.19 92 ARG A CA 1
ATOM 729 C C . ARG A 1 92 ? 9.766 15.958 9.079 1.00 93.19 92 ARG A C 1
ATOM 731 O O . ARG A 1 92 ? 9.954 16.988 9.727 1.00 93.19 92 ARG A O 1
ATOM 738 N N . ALA A 1 93 ? 8.894 15.024 9.450 1.00 91.88 93 ALA A N 1
ATOM 739 C CA . ALA A 1 93 ? 8.138 15.115 10.684 1.00 91.88 93 ALA A CA 1
ATOM 740 C C . ALA A 1 93 ? 9.057 14.971 11.904 1.00 91.88 93 ALA A C 1
ATOM 742 O O . ALA A 1 93 ? 10.153 14.412 11.843 1.00 91.88 93 ALA A O 1
ATOM 743 N N . SER A 1 94 ? 8.586 15.491 13.036 1.00 85.56 94 SER A N 1
ATOM 744 C CA . SER A 1 94 ? 9.252 15.267 14.315 1.00 85.56 94 SER A CA 1
ATOM 745 C C . SER A 1 94 ? 9.235 13.776 14.656 1.00 85.56 94 SER A C 1
ATOM 747 O O . SER A 1 94 ? 8.238 13.095 14.428 1.00 85.56 94 SER A O 1
ATOM 749 N N . THR A 1 95 ? 10.310 13.281 15.268 1.00 83.50 95 THR A N 1
ATOM 750 C CA . THR A 1 95 ? 10.342 11.939 15.873 1.00 83.50 95 THR A CA 1
ATOM 751 C C . THR A 1 95 ? 9.635 11.892 17.230 1.00 83.50 95 THR A C 1
ATOM 753 O O . THR A 1 95 ? 9.677 10.869 17.910 1.00 83.50 95 THR A O 1
ATOM 756 N N . ASP A 1 96 ? 9.041 13.006 17.663 1.00 83.19 96 ASP A N 1
ATOM 757 C CA . ASP A 1 96 ? 8.149 13.029 18.814 1.00 83.19 96 ASP A CA 1
ATOM 758 C C . ASP A 1 96 ? 6.942 12.118 18.549 1.00 83.19 96 ASP A C 1
ATOM 760 O O . ASP A 1 96 ? 6.324 12.178 17.485 1.00 83.19 96 ASP A O 1
ATOM 764 N N . ARG A 1 97 ? 6.594 11.292 19.538 1.00 77.00 97 ARG A N 1
ATOM 765 C CA . ARG A 1 97 ? 5.453 10.368 19.482 1.00 77.00 97 ARG A CA 1
ATOM 766 C C . ARG A 1 97 ? 4.118 11.087 19.266 1.00 77.00 97 ARG A C 1
ATOM 768 O O . ARG A 1 97 ? 3.176 10.469 18.776 1.00 77.00 97 ARG A O 1
ATOM 775 N N . ASP A 1 98 ? 4.051 12.364 19.644 1.00 82.56 98 ASP A N 1
ATOM 776 C CA . ASP A 1 98 ? 2.864 13.209 19.512 1.00 82.56 98 ASP A CA 1
ATOM 777 C C . ASP A 1 98 ? 2.819 13.939 18.152 1.00 82.56 98 ASP A C 1
ATOM 779 O O . ASP A 1 98 ? 1.927 14.752 17.905 1.00 82.56 98 ASP A O 1
ATOM 783 N N . SER A 1 99 ? 3.772 13.665 17.249 1.00 87.62 99 SER A N 1
ATOM 784 C CA . SER A 1 99 ? 3.719 14.174 15.880 1.00 87.62 99 SER A CA 1
ATOM 785 C C . SER A 1 99 ? 2.487 13.635 15.152 1.00 87.62 99 SER A C 1
ATOM 787 O O . SER A 1 99 ? 2.152 12.463 15.243 1.00 87.62 99 SER A O 1
ATOM 789 N N . GLU A 1 100 ? 1.804 14.486 14.391 1.00 88.81 100 GLU A N 1
ATOM 790 C CA . GLU A 1 100 ? 0.640 14.068 13.598 1.00 88.81 100 GLU A CA 1
ATOM 791 C C . GLU A 1 100 ? 1.041 13.191 12.397 1.00 88.81 100 GLU A C 1
ATOM 793 O O . GLU A 1 100 ? 0.305 12.291 11.999 1.00 88.81 100 GLU A O 1
ATOM 798 N N . TYR A 1 101 ? 2.221 13.452 11.825 1.00 89.94 101 TYR A N 1
ATOM 799 C CA . TYR A 1 101 ? 2.714 12.823 10.593 1.00 89.94 101 TYR A CA 1
ATOM 800 C C . TYR A 1 101 ? 4.004 12.033 10.798 1.00 89.94 101 TYR A C 1
ATOM 802 O O . TYR A 1 101 ? 4.627 11.651 9.811 1.00 89.94 101 TYR A O 1
ATOM 810 N N . GLY A 1 102 ? 4.433 11.858 12.048 1.00 91.94 102 GLY A N 1
ATOM 811 C CA . GLY A 1 102 ? 5.679 11.196 12.390 1.00 91.94 102 GLY A CA 1
ATOM 812 C C . GLY A 1 102 ? 5.550 9.682 12.376 1.00 91.94 102 GLY A C 1
ATOM 813 O O . GLY A 1 102 ? 4.818 9.081 11.585 1.00 91.94 102 GLY A O 1
ATOM 814 N N . PHE A 1 103 ? 6.298 9.055 13.269 1.00 90.62 103 PHE A N 1
ATOM 815 C CA . PHE A 1 103 ? 6.285 7.616 13.430 1.00 90.62 103 PHE A CA 1
ATOM 816 C C . PHE A 1 103 ? 5.586 7.242 14.730 1.00 90.62 103 PHE A C 1
ATOM 818 O O . PHE A 1 103 ? 5.740 7.883 15.768 1.00 90.62 103 PHE A O 1
ATOM 825 N N . THR A 1 104 ? 4.849 6.141 14.686 1.00 88.00 104 THR A N 1
ATOM 826 C CA . THR A 1 104 ? 4.369 5.466 15.889 1.00 88.00 104 THR A CA 1
ATOM 827 C C . THR A 1 104 ? 5.559 4.996 16.735 1.00 88.00 104 THR A C 1
ATOM 829 O O . THR A 1 104 ? 6.677 4.851 16.240 1.00 88.00 104 THR A O 1
ATOM 832 N N . GLY A 1 105 ? 5.320 4.641 18.001 1.00 82.00 105 GLY A N 1
ATOM 833 C CA . GLY A 1 105 ? 6.356 4.048 18.863 1.00 82.00 105 GLY A CA 1
ATOM 834 C C . GLY A 1 105 ? 6.928 2.707 18.367 1.00 82.00 105 GLY A C 1
ATOM 835 O O . GLY A 1 105 ? 7.893 2.215 18.941 1.00 82.00 105 GLY A O 1
ATOM 836 N N . LEU A 1 106 ? 6.345 2.122 17.313 1.00 83.25 106 LEU A N 1
ATOM 837 C CA . LEU A 1 106 ? 6.822 0.918 16.623 1.00 83.25 106 LEU A CA 1
ATOM 838 C C . LEU A 1 106 ? 7.457 1.234 15.258 1.00 83.25 106 LEU A C 1
ATOM 840 O O . LEU A 1 106 ? 7.662 0.331 14.454 1.00 83.25 106 LEU A O 1
ATOM 844 N N . PHE A 1 107 ? 7.743 2.509 14.981 1.00 85.50 107 PHE A N 1
ATOM 845 C CA . PHE A 1 107 ? 8.316 2.997 13.725 1.00 85.50 107 PHE A CA 1
ATOM 846 C C . PHE A 1 107 ? 7.458 2.764 12.466 1.00 85.50 107 PHE A C 1
ATOM 848 O O . PHE A 1 107 ? 7.945 2.930 11.351 1.00 85.50 107 PHE A O 1
ATOM 855 N N . ALA A 1 108 ? 6.163 2.463 12.617 1.00 89.56 108 ALA A N 1
ATOM 856 C CA . ALA A 1 108 ? 5.200 2.578 11.518 1.00 89.56 108 ALA A CA 1
ATOM 857 C C . ALA A 1 108 ? 4.859 4.052 11.267 1.00 89.56 108 ALA A C 1
ATOM 859 O O . ALA A 1 108 ? 4.788 4.832 12.220 1.00 89.56 108 ALA A O 1
ATOM 860 N N . ALA A 1 109 ? 4.626 4.433 10.014 1.00 92.50 109 ALA A N 1
ATOM 861 C CA . ALA A 1 109 ? 4.226 5.791 9.667 1.00 92.50 109 ALA A CA 1
ATOM 862 C C . ALA A 1 109 ? 2.839 6.122 10.245 1.00 92.50 109 ALA A C 1
ATOM 864 O O . ALA A 1 109 ? 1.905 5.330 10.122 1.00 92.50 109 ALA A O 1
ATOM 865 N N . GLN A 1 110 ? 2.696 7.285 10.881 1.00 93.06 110 GLN A N 1
ATOM 866 C CA . GLN A 1 110 ? 1.400 7.745 11.369 1.00 93.06 110 GLN A CA 1
ATOM 867 C C . GLN A 1 110 ? 0.526 8.230 10.214 1.00 93.06 110 GLN A C 1
ATOM 869 O O . GLN A 1 110 ? 0.991 8.858 9.254 1.00 93.06 110 GLN A O 1
ATOM 874 N N . ILE A 1 111 ? -0.763 7.951 10.356 1.00 94.12 111 ILE A N 1
ATOM 875 C CA . ILE A 1 111 ? -1.829 8.411 9.477 1.00 94.12 111 ILE A CA 1
ATOM 876 C C . ILE A 1 111 ? -2.848 9.174 10.315 1.00 94.12 111 ILE A C 1
ATOM 878 O O . ILE A 1 111 ? -3.100 8.846 11.479 1.00 94.12 111 ILE A O 1
ATOM 882 N N . THR A 1 112 ? -3.430 10.208 9.729 1.00 94.00 112 THR A N 1
ATOM 883 C CA . THR A 1 112 ? -4.427 11.028 10.417 1.00 94.00 112 THR A CA 1
ATOM 884 C C . THR A 1 112 ? -5.779 10.315 10.470 1.00 94.00 112 THR A C 1
ATOM 886 O O . THR A 1 112 ? -6.067 9.414 9.679 1.00 94.00 112 THR A O 1
ATOM 889 N N . GLN A 1 113 ? -6.662 10.756 11.369 1.00 93.38 113 GLN A N 1
ATOM 890 C CA . GLN A 1 113 ? -8.041 10.254 11.406 1.00 93.38 113 GLN A CA 1
ATOM 891 C C . GLN A 1 113 ? -8.789 10.522 10.094 1.00 93.38 113 GLN A C 1
ATOM 893 O O . GLN A 1 113 ? -9.590 9.693 9.670 1.00 93.38 113 GLN A O 1
ATOM 898 N N . GLN A 1 114 ? -8.504 11.653 9.441 1.00 95.12 114 GLN A N 1
ATOM 899 C CA . GLN A 1 114 ? -9.104 12.003 8.156 1.00 95.12 114 GLN A CA 1
ATOM 900 C C . GLN A 1 114 ? -8.604 11.080 7.040 1.00 95.12 114 GLN A C 1
ATOM 902 O O . GLN A 1 114 ? -9.412 10.544 6.291 1.00 95.12 114 GLN A O 1
ATOM 907 N N . GLU A 1 115 ? -7.291 10.835 6.974 1.00 96.50 115 GLU A N 1
ATOM 908 C CA . GLU A 1 115 ? -6.685 9.894 6.022 1.00 96.50 115 GLU A CA 1
ATOM 909 C C . GLU A 1 115 ? -7.281 8.488 6.180 1.00 96.50 115 GLU A C 1
ATOM 911 O O . GLU A 1 115 ? -7.671 7.868 5.194 1.00 96.50 115 GLU A O 1
ATOM 916 N N . ALA A 1 116 ? -7.424 8.012 7.421 1.00 96.44 116 ALA A N 1
ATOM 917 C CA . ALA A 1 116 ? -8.050 6.727 7.717 1.00 96.44 116 ALA A CA 1
ATOM 918 C C . ALA A 1 116 ? -9.525 6.677 7.283 1.00 96.44 116 ALA A C 1
ATOM 920 O O . ALA A 1 116 ? -9.953 5.712 6.648 1.00 96.44 116 ALA A O 1
ATOM 921 N N . HIS A 1 117 ? -10.303 7.709 7.621 1.00 96.50 117 HIS A N 1
ATOM 922 C CA . HIS A 1 117 ? -11.715 7.810 7.255 1.00 96.50 117 HIS A CA 1
ATOM 923 C C . HIS A 1 117 ? -11.910 7.804 5.734 1.00 96.50 117 HIS A C 1
ATOM 925 O O . HIS A 1 117 ? -12.734 7.051 5.212 1.00 96.50 117 HIS A O 1
ATOM 931 N N . ASP A 1 118 ? -11.147 8.631 5.025 1.00 97.50 118 ASP A N 1
ATOM 932 C CA . ASP A 1 118 ? -11.281 8.791 3.582 1.00 97.50 118 ASP A CA 1
ATOM 933 C C . ASP A 1 118 ? -10.860 7.525 2.842 1.00 97.50 118 ASP A C 1
ATOM 935 O O . ASP A 1 118 ? -11.591 7.066 1.961 1.00 97.50 118 ASP A O 1
ATOM 939 N N . LEU A 1 119 ? -9.756 6.900 3.260 1.00 97.44 119 LEU A N 1
ATOM 940 C CA . LEU A 1 119 ? -9.259 5.680 2.635 1.00 97.44 119 LEU A CA 1
ATOM 941 C C . LEU A 1 119 ? -10.207 4.488 2.854 1.00 97.44 119 LEU A C 1
ATOM 943 O O . LEU A 1 119 ? -10.423 3.714 1.922 1.00 97.44 119 LEU A O 1
ATOM 947 N N . LEU A 1 120 ? -10.852 4.374 4.025 1.00 97.19 120 LEU A N 1
ATOM 948 C CA . LEU A 1 120 ? -11.928 3.392 4.255 1.00 97.19 120 LEU A CA 1
ATOM 949 C C . LEU A 1 120 ? -13.122 3.599 3.312 1.00 97.19 120 LEU A C 1
ATOM 951 O O . LEU A 1 120 ? -13.787 2.637 2.937 1.00 97.19 120 LEU A O 1
ATOM 955 N N . GLY A 1 121 ? -13.385 4.846 2.919 1.00 97.00 121 GLY A N 1
ATOM 956 C CA . GLY A 1 121 ? -14.376 5.203 1.904 1.00 97.00 121 GLY A CA 1
ATOM 957 C C . GLY A 1 121 ? -13.870 5.091 0.462 1.00 97.00 121 GLY A C 1
ATOM 958 O O . GLY A 1 121 ? -14.583 5.504 -0.453 1.00 97.00 121 GLY A O 1
ATOM 959 N N . GLY A 1 122 ? -12.650 4.588 0.250 1.00 97.69 122 GLY A N 1
ATOM 960 C CA . GLY A 1 122 ? -12.032 4.450 -1.065 1.00 9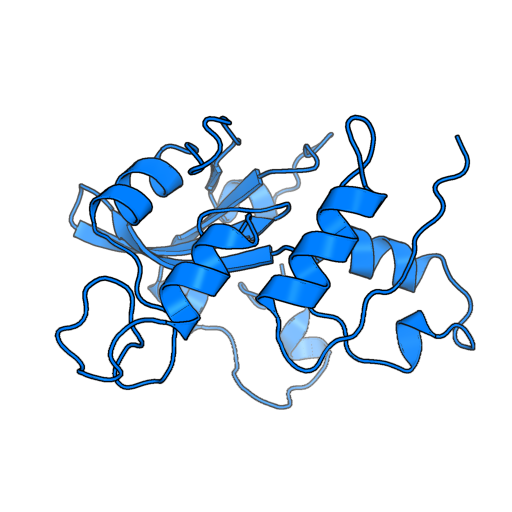7.69 122 GLY A CA 1
ATOM 961 C C . GLY A 1 122 ? -11.501 5.755 -1.651 1.00 97.69 122 GLY A C 1
ATOM 962 O O . GLY A 1 122 ? -11.235 5.805 -2.845 1.00 97.69 122 GLY A O 1
ATOM 963 N N . LYS A 1 123 ? -11.351 6.824 -0.866 1.00 98.12 123 LYS A N 1
ATOM 964 C CA . LYS A 1 123 ? -10.813 8.107 -1.336 1.00 98.12 123 LYS A CA 1
ATOM 965 C C . LYS A 1 123 ? -9.333 8.221 -1.002 1.00 98.12 123 LYS A C 1
ATOM 967 O O . LYS A 1 123 ? -8.939 8.089 0.153 1.00 98.12 123 LYS A O 1
ATOM 972 N N . THR A 1 124 ? -8.517 8.499 -2.009 1.00 95.94 124 THR A N 1
ATOM 973 C CA . THR A 1 124 ? -7.065 8.652 -1.864 1.00 95.94 124 THR A CA 1
ATOM 974 C C . THR A 1 124 ? -6.662 10.134 -1.849 1.00 95.94 124 THR A C 1
ATOM 976 O O . THR A 1 124 ? -7.403 10.973 -2.369 1.00 95.94 124 THR A O 1
ATOM 979 N N . PRO A 1 125 ? -5.498 10.505 -1.275 1.00 94.12 125 PRO A N 1
ATOM 980 C CA . PRO A 1 125 ? -5.093 11.914 -1.148 1.00 94.12 125 PRO A CA 1
ATOM 981 C C . PRO A 1 125 ? -4.911 12.664 -2.474 1.00 94.12 125 PRO A C 1
ATOM 983 O O . PRO A 1 125 ? -4.987 13.888 -2.505 1.00 94.12 125 PRO A O 1
ATOM 986 N N . ASP A 1 126 ? -4.682 11.941 -3.571 1.00 92.19 126 ASP A N 1
ATOM 987 C CA . ASP A 1 126 ? -4.626 12.486 -4.934 1.00 92.19 126 ASP A CA 1
ATOM 988 C C . ASP A 1 126 ? -6.019 12.796 -5.525 1.00 92.19 126 ASP A C 1
ATOM 990 O O . ASP A 1 126 ? -6.126 13.212 -6.677 1.00 92.19 126 ASP A O 1
ATOM 994 N N . GLY A 1 127 ? -7.091 12.598 -4.750 1.00 93.56 127 GLY A N 1
ATOM 995 C CA . GLY A 1 127 ? -8.475 12.835 -5.154 1.00 93.56 127 GLY A CA 1
ATOM 996 C C . GLY A 1 127 ? -9.111 11.683 -5.933 1.00 93.56 127 GLY A C 1
ATOM 997 O O . GLY A 1 127 ? -10.283 11.787 -6.303 1.00 93.56 127 GLY A O 1
ATOM 998 N N . ALA A 1 128 ? -8.386 10.588 -6.181 1.00 93.62 128 ALA A N 1
ATOM 999 C CA . ALA A 1 128 ? -8.958 9.424 -6.844 1.00 93.62 128 ALA A CA 1
ATOM 1000 C C . ALA A 1 128 ? -9.920 8.653 -5.923 1.00 93.62 128 ALA A C 1
ATOM 1002 O O . ALA A 1 128 ? -9.907 8.771 -4.695 1.00 93.62 128 ALA A O 1
ATOM 1003 N N . SER A 1 129 ? -10.793 7.863 -6.548 1.00 97.25 129 SER A N 1
ATOM 1004 C CA . SER A 1 129 ? -11.659 6.903 -5.865 1.00 97.25 129 SER A CA 1
ATOM 1005 C C . SER A 1 129 ? -11.296 5.492 -6.309 1.00 97.25 129 SER A C 1
ATOM 1007 O O . SER A 1 129 ? -11.241 5.214 -7.508 1.00 97.25 129 SER A O 1
ATOM 1009 N N . ILE A 1 130 ? -11.040 4.614 -5.346 1.00 97.81 130 ILE A N 1
ATOM 1010 C CA . ILE A 1 130 ? -10.669 3.214 -5.543 1.00 97.81 130 ILE A CA 1
ATOM 1011 C C . ILE A 1 130 ? -11.748 2.310 -4.937 1.00 97.81 130 ILE A C 1
ATOM 1013 O O . ILE A 1 130 ? -12.345 2.669 -3.920 1.00 97.81 130 ILE A O 1
ATOM 1017 N N . PRO A 1 131 ? -12.028 1.138 -5.529 1.00 98.00 131 PRO A N 1
ATOM 1018 C CA . PRO A 1 131 ? -12.921 0.180 -4.902 1.00 98.00 131 PRO A CA 1
ATOM 1019 C C . PRO A 1 131 ? -12.281 -0.396 -3.639 1.00 98.00 131 PRO A C 1
ATOM 1021 O O . PRO A 1 131 ? -11.069 -0.625 -3.580 1.00 98.00 131 PRO A O 1
ATOM 1024 N N . VAL A 1 132 ? -13.130 -0.648 -2.649 1.00 98.00 132 VAL A N 1
ATOM 1025 C CA . VAL A 1 132 ? -12.765 -1.248 -1.371 1.00 98.00 132 VAL A CA 1
ATOM 1026 C C . VAL A 1 132 ? -13.556 -2.539 -1.233 1.00 98.00 132 VAL A C 1
ATOM 1028 O O . VAL A 1 132 ? -14.780 -2.507 -1.115 1.00 98.00 132 VAL A O 1
ATOM 1031 N N . TYR A 1 133 ? -12.859 -3.666 -1.276 1.00 97.94 133 TYR A N 1
ATOM 1032 C CA . TYR A 1 133 ? -13.459 -4.991 -1.190 1.00 97.94 133 TYR A CA 1
ATOM 1033 C C . TYR A 1 133 ? -13.335 -5.537 0.225 1.00 97.94 133 TYR A C 1
ATOM 1035 O O . TYR A 1 133 ? -12.349 -5.287 0.918 1.00 97.94 133 TYR A O 1
ATOM 1043 N N . SER A 1 134 ? -14.315 -6.320 0.662 1.00 97.25 134 SER A N 1
ATOM 1044 C CA . SER A 1 134 ? -14.127 -7.124 1.874 1.00 97.25 134 SER A CA 1
ATOM 1045 C C . SER A 1 134 ? -13.161 -8.279 1.597 1.00 97.25 134 SER A C 1
ATOM 1047 O O . SER A 1 134 ? -13.126 -8.801 0.481 1.00 97.25 134 SER A O 1
ATOM 1049 N N . PHE A 1 135 ? -12.419 -8.728 2.608 1.00 97.44 135 PHE A N 1
ATOM 1050 C CA . PHE A 1 135 ? -11.546 -9.899 2.484 1.00 97.44 135 PHE A CA 1
ATOM 1051 C C . PHE A 1 135 ? -12.290 -11.140 1.960 1.00 97.44 135 PHE A C 1
ATOM 1053 O O . PHE A 1 135 ? -11.795 -11.833 1.077 1.00 97.44 135 PHE A O 1
ATOM 1060 N N . ASP A 1 136 ? -13.514 -11.389 2.433 1.00 96.62 136 ASP A N 1
ATOM 1061 C CA . ASP A 1 136 ? -14.329 -12.526 1.985 1.00 96.62 136 ASP A CA 1
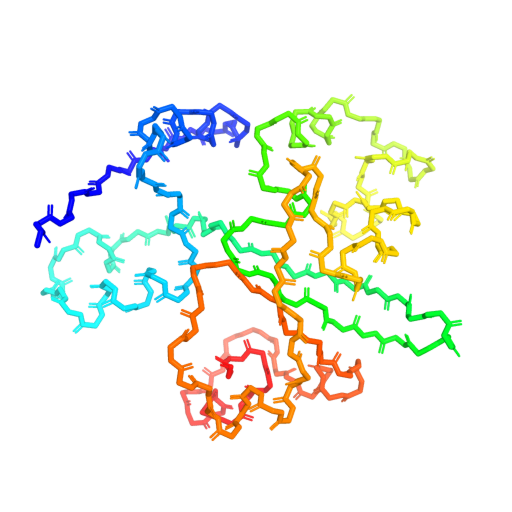ATOM 1062 C C . ASP A 1 136 ? -14.733 -12.437 0.509 1.00 96.62 136 ASP A C 1
ATOM 1064 O O . ASP A 1 136 ? -14.854 -13.457 -0.169 1.00 96.62 136 ASP A O 1
ATOM 1068 N N . GLU A 1 137 ? -14.989 -11.230 0.009 1.00 96.56 137 GLU A N 1
ATOM 1069 C CA . GLU A 1 137 ? -15.256 -10.997 -1.410 1.00 96.56 137 GLU A CA 1
ATOM 1070 C C . GLU A 1 137 ? -13.989 -11.211 -2.236 1.00 96.56 137 GLU A C 1
ATOM 1072 O O . GLU A 1 137 ? -14.011 -11.975 -3.199 1.00 96.56 137 GLU A O 1
ATOM 1077 N N . PHE A 1 138 ? -12.877 -10.612 -1.809 1.00 96.56 138 PHE A N 1
ATOM 1078 C CA . PHE A 1 138 ? -11.590 -10.730 -2.482 1.00 96.56 138 PHE A CA 1
ATOM 1079 C C . PHE A 1 138 ? -11.120 -12.189 -2.568 1.00 96.56 138 PHE A C 1
ATOM 1081 O O . PHE A 1 138 ? -10.774 -12.672 -3.646 1.00 96.56 138 PHE A O 1
ATOM 1088 N N . LYS A 1 139 ? -11.231 -12.937 -1.465 1.00 95.31 139 LYS A N 1
ATOM 1089 C CA . LYS A 1 139 ? -10.868 -14.357 -1.373 1.00 95.31 139 LYS A CA 1
ATOM 1090 C C . LYS A 1 139 ? -11.678 -15.262 -2.307 1.00 95.31 139 LYS A C 1
ATOM 1092 O O . LYS A 1 139 ? -11.178 -16.299 -2.735 1.00 95.31 139 LYS A O 1
ATOM 1097 N N . ARG A 1 140 ? -12.927 -14.904 -2.634 1.00 95.00 140 ARG A N 1
ATOM 1098 C CA . ARG A 1 140 ? -13.743 -15.654 -3.614 1.00 95.00 140 ARG A CA 1
ATOM 1099 C C . ARG A 1 140 ? -13.285 -15.434 -5.057 1.00 95.00 140 ARG A C 1
ATOM 1101 O O . ARG A 1 140 ? -13.714 -16.181 -5.934 1.00 95.00 140 ARG A O 1
ATOM 1108 N N . GLY A 1 141 ? -12.413 -14.456 -5.285 1.00 94.19 141 GLY A N 1
ATOM 1109 C CA . GLY A 1 141 ? -11.947 -14.042 -6.596 1.00 94.19 141 GLY A CA 1
ATOM 1110 C C . GLY A 1 141 ? -12.827 -12.939 -7.173 1.00 94.19 141 GLY A C 1
ATOM 1111 O O . GLY A 1 141 ? -14.051 -13.054 -7.235 1.00 94.19 141 GLY A O 1
ATOM 1112 N N . ILE A 1 142 ? -12.175 -11.873 -7.631 1.00 94.75 142 ILE A N 1
ATOM 1113 C CA . ILE A 1 142 ? -12.808 -10.738 -8.300 1.00 94.75 142 ILE A CA 1
ATOM 1114 C C . ILE A 1 142 ? -12.247 -10.669 -9.716 1.00 94.75 142 ILE A C 1
ATOM 1116 O O . ILE A 1 142 ? -11.034 -10.590 -9.912 1.00 94.75 142 ILE A O 1
ATOM 1120 N N . ASN A 1 143 ? -13.134 -10.713 -10.707 1.00 92.56 143 ASN A N 1
ATOM 1121 C CA . ASN A 1 143 ? -12.741 -10.542 -12.101 1.00 92.56 143 ASN A CA 1
ATOM 1122 C C . ASN A 1 143 ? -12.419 -9.071 -12.380 1.00 92.56 143 ASN A C 1
ATOM 1124 O O . ASN A 1 143 ? -13.040 -8.178 -11.808 1.00 92.56 143 ASN A O 1
ATOM 1128 N N . ASP A 1 144 ? -11.472 -8.837 -13.287 1.00 91.88 144 ASP A N 1
ATOM 1129 C CA . ASP A 1 144 ? -11.150 -7.503 -13.807 1.00 91.88 144 ASP A CA 1
ATOM 1130 C C . ASP A 1 144 ? -10.792 -6.469 -12.723 1.00 91.88 144 ASP A C 1
ATOM 1132 O O . ASP A 1 144 ? -11.155 -5.294 -12.814 1.00 91.88 144 ASP A O 1
ATOM 1136 N N . LEU A 1 145 ? -10.049 -6.903 -11.695 1.00 94.12 145 LEU A N 1
ATOM 1137 C CA . LEU A 1 145 ? -9.537 -6.010 -10.656 1.00 94.12 145 LEU A CA 1
ATOM 1138 C C . LEU A 1 145 ? -8.809 -4.806 -11.279 1.00 94.12 145 LEU A C 1
ATOM 1140 O O . LEU A 1 145 ? -7.894 -4.985 -12.095 1.00 94.12 145 LEU A O 1
ATOM 1144 N N . PRO A 1 146 ? -9.169 -3.567 -10.894 1.00 95.44 146 PRO A N 1
ATOM 1145 C CA . PRO A 1 146 ? -8.462 -2.395 -11.377 1.00 95.44 146 PRO A CA 1
ATOM 1146 C C . PRO A 1 146 ? -7.033 -2.365 -10.830 1.00 95.44 146 PRO A C 1
ATOM 1148 O O . PRO A 1 146 ? -6.683 -3.055 -9.879 1.00 95.44 146 PRO A O 1
ATOM 1151 N N . ARG A 1 147 ? -6.183 -1.508 -11.403 1.00 94.25 147 ARG A N 1
ATOM 1152 C CA . ARG A 1 147 ? -4.794 -1.346 -10.929 1.00 94.25 147 ARG A CA 1
ATOM 1153 C C . ARG A 1 147 ? -4.707 -0.825 -9.494 1.00 94.25 147 ARG A C 1
ATOM 1155 O O . ARG A 1 147 ? -3.711 -1.087 -8.826 1.00 94.25 147 ARG A O 1
ATOM 1162 N N . ARG A 1 148 ? -5.715 -0.057 -9.070 1.00 96.88 148 ARG A N 1
ATOM 1163 C CA . ARG A 1 148 ? -5.813 0.552 -7.745 1.00 96.88 148 ARG A CA 1
ATOM 1164 C C . ARG A 1 148 ? -7.056 0.040 -7.040 1.00 96.88 148 ARG A C 1
ATOM 1166 O O . ARG A 1 148 ? -8.147 0.196 -7.579 1.00 96.88 148 ARG A O 1
ATOM 1173 N N . TYR A 1 149 ? -6.888 -0.562 -5.874 1.00 98.06 149 TYR A N 1
ATOM 1174 C CA . TYR A 1 149 ? -7.977 -1.097 -5.058 1.00 98.06 149 TYR A CA 1
ATOM 1175 C C . TYR A 1 149 ? -7.501 -1.315 -3.625 1.00 98.06 149 TYR A C 1
ATOM 1177 O O . TYR A 1 149 ? -6.296 -1.343 -3.363 1.00 98.06 149 TYR A O 1
ATOM 1185 N N . ALA A 1 150 ? -8.452 -1.485 -2.714 1.00 98.19 150 ALA A N 1
ATOM 1186 C CA . ALA A 1 150 ? -8.183 -1.830 -1.331 1.00 98.19 150 ALA A CA 1
ATOM 1187 C C . ALA A 1 150 ? -8.950 -3.083 -0.896 1.00 98.19 150 ALA A C 1
ATOM 1189 O O . ALA A 1 150 ? -10.007 -3.401 -1.444 1.00 98.19 150 ALA A O 1
ATOM 1190 N N . ILE A 1 151 ? -8.415 -3.770 0.108 1.00 98.25 151 ILE A N 1
ATOM 1191 C CA . ILE A 1 151 ? -9.008 -4.942 0.748 1.00 98.25 151 ILE A CA 1
ATOM 1192 C C . ILE A 1 151 ? -9.116 -4.650 2.243 1.00 98.25 151 ILE A C 1
ATOM 1194 O O . ILE A 1 151 ? -8.114 -4.353 2.892 1.00 98.25 151 ILE A O 1
ATOM 1198 N N . VAL A 1 152 ? -10.331 -4.725 2.784 1.00 98.06 152 VAL A N 1
ATOM 1199 C CA . VAL A 1 152 ? -10.607 -4.604 4.218 1.00 98.06 152 VAL A CA 1
ATOM 1200 C C . VAL A 1 152 ? -10.629 -5.998 4.828 1.00 98.06 152 VAL A C 1
ATOM 1202 O O . VAL A 1 152 ? -11.537 -6.791 4.556 1.00 98.06 152 VAL A O 1
ATOM 1205 N N . THR A 1 153 ? -9.680 -6.256 5.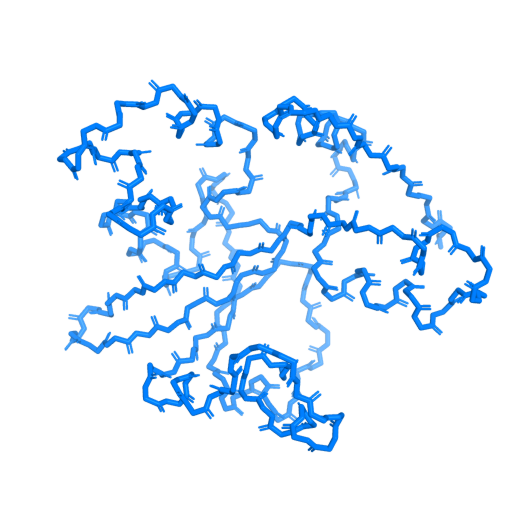716 1.00 98.44 153 THR A N 1
ATOM 1206 C CA . THR A 1 153 ? -9.591 -7.486 6.500 1.00 98.44 153 THR A CA 1
ATOM 1207 C C . THR A 1 153 ? -9.897 -7.177 7.959 1.00 98.44 153 THR A C 1
ATOM 1209 O O . THR A 1 153 ? -9.343 -6.251 8.551 1.00 98.44 153 THR A O 1
ATOM 1212 N N . ASP A 1 154 ? -10.796 -7.953 8.562 1.00 97.88 154 ASP A N 1
ATOM 1213 C CA . ASP A 1 154 ? -11.054 -7.874 9.999 1.00 97.88 154 ASP A CA 1
ATOM 1214 C C . ASP A 1 154 ? -9.761 -8.122 10.800 1.00 97.88 154 ASP A C 1
ATOM 1216 O O . ASP A 1 154 ? -8.969 -9.005 10.457 1.00 97.88 154 ASP A O 1
ATOM 1220 N N . PHE A 1 155 ? -9.531 -7.353 11.868 1.00 97.94 155 PHE A N 1
ATOM 1221 C CA . PHE A 1 155 ? -8.274 -7.434 12.614 1.00 97.94 155 PHE A CA 1
ATOM 1222 C C . PHE A 1 155 ? -8.042 -8.809 13.254 1.00 97.94 155 PHE A C 1
ATOM 1224 O O . PHE A 1 155 ? -6.908 -9.290 13.255 1.00 97.94 155 PHE A O 1
ATOM 1231 N N . ASP A 1 156 ? -9.084 -9.472 13.760 1.00 97.44 156 ASP A N 1
ATOM 1232 C CA . ASP A 1 156 ? -8.944 -10.810 14.345 1.00 97.44 156 ASP A CA 1
ATOM 1233 C C . ASP A 1 156 ? -8.682 -11.873 13.274 1.00 97.44 156 ASP A C 1
ATOM 1235 O O . ASP A 1 156 ? -8.090 -12.915 13.559 1.00 97.44 156 ASP A O 1
ATOM 1239 N N . THR A 1 157 ? -9.080 -11.608 12.030 1.00 96.75 157 THR A N 1
ATOM 1240 C CA . THR A 1 157 ? -8.692 -12.421 10.875 1.00 96.75 157 THR A CA 1
ATOM 1241 C C . THR A 1 157 ? -7.234 -12.183 10.499 1.00 96.75 157 THR A C 1
ATOM 1243 O O . THR A 1 157 ? -6.471 -13.144 10.464 1.00 96.75 157 THR A O 1
ATOM 1246 N N . ALA A 1 158 ? -6.815 -10.928 10.314 1.00 96.62 158 ALA A N 1
ATOM 1247 C CA . ALA A 1 158 ? -5.433 -10.581 9.970 1.00 96.62 158 ALA A CA 1
ATOM 1248 C C . ALA A 1 158 ? -4.424 -11.087 11.017 1.00 96.62 158 ALA A C 1
ATOM 1250 O O . ALA A 1 158 ? -3.362 -11.598 10.672 1.00 96.62 158 ALA A O 1
ATOM 1251 N N . LYS A 1 159 ? -4.782 -11.032 12.306 1.00 95.88 159 LYS A N 1
ATOM 1252 C CA . LYS A 1 159 ? -3.944 -11.484 13.428 1.00 95.88 159 LYS A CA 1
ATOM 1253 C C . LYS A 1 159 ? -3.663 -12.995 13.442 1.00 95.88 159 LYS A C 1
ATOM 1255 O O . LYS A 1 159 ? -2.779 -13.432 14.175 1.00 95.88 159 LYS A O 1
ATOM 1260 N N . LYS A 1 160 ? -4.405 -13.804 12.679 1.00 94.44 160 LYS A N 1
ATOM 1261 C CA . LYS A 1 160 ? -4.140 -15.251 12.552 1.00 94.44 160 LYS A CA 1
ATOM 1262 C C . LYS A 1 160 ? -2.917 -15.556 11.690 1.00 94.44 160 LYS A C 1
ATOM 1264 O O . LYS A 1 160 ? -2.458 -16.692 11.716 1.00 94.44 160 LYS A O 1
ATOM 1269 N N . SER A 1 161 ? -2.435 -14.568 10.946 1.00 94.12 161 SER A N 1
ATOM 1270 C CA . SER A 1 161 ? -1.288 -14.706 10.055 1.00 94.12 161 SER A CA 1
ATOM 1271 C C . SER A 1 161 ? -0.006 -14.885 10.853 1.00 94.12 161 SER A C 1
ATOM 1273 O O . SER A 1 161 ? 0.175 -14.280 11.917 1.00 94.12 161 SER A O 1
ATOM 1275 N N . GLU A 1 162 ? 0.886 -15.727 10.350 1.00 90.69 162 GLU A N 1
ATOM 1276 C CA . GLU A 1 162 ? 2.169 -15.951 11.006 1.00 90.69 162 GLU A CA 1
ATOM 1277 C C . GLU A 1 162 ? 3.161 -14.821 10.677 1.00 90.69 162 GLU A C 1
ATOM 1279 O O . GLU A 1 162 ? 3.120 -14.209 9.612 1.00 90.69 162 GLU A O 1
ATOM 1284 N N . CYS A 1 163 ? 4.079 -14.529 11.602 1.00 88.19 163 CYS A N 1
ATOM 1285 C CA . CYS A 1 163 ? 5.105 -13.502 11.420 1.00 88.19 163 CYS A CA 1
ATOM 1286 C C . CYS A 1 163 ? 6.502 -14.126 11.506 1.00 88.19 163 CYS A C 1
ATOM 1288 O O . CYS A 1 163 ? 6.834 -14.787 12.492 1.00 88.19 163 CYS A O 1
ATOM 1290 N N . GLY A 1 164 ? 7.331 -13.886 10.488 1.00 89.25 164 GLY A N 1
ATOM 1291 C CA . GLY A 1 164 ? 8.695 -14.405 10.386 1.00 89.25 164 GLY A CA 1
ATOM 1292 C C . GLY A 1 164 ? 8.867 -15.417 9.253 1.00 89.25 164 GLY A C 1
ATOM 1293 O O . GLY A 1 164 ? 8.129 -15.408 8.271 1.00 89.25 164 GLY A O 1
ATOM 1294 N N . TYR A 1 165 ? 9.885 -16.272 9.369 1.00 89.44 165 TYR A N 1
ATOM 1295 C CA . TYR A 1 165 ? 10.134 -17.333 8.393 1.00 89.44 165 TYR A CA 1
ATOM 1296 C C . TYR A 1 165 ? 9.225 -18.524 8.666 1.00 89.44 165 TYR A C 1
ATOM 1298 O O . TYR A 1 165 ? 9.362 -19.188 9.693 1.00 89.44 165 TYR A O 1
ATOM 1306 N N . VAL A 1 166 ? 8.335 -18.805 7.720 1.00 91.56 166 VAL A N 1
ATOM 1307 C CA . VAL A 1 166 ? 7.329 -19.862 7.832 1.00 91.56 166 VAL A CA 1
ATOM 1308 C C . VAL A 1 166 ? 7.360 -20.763 6.604 1.00 91.56 166 VAL A C 1
ATOM 1310 O O . VAL A 1 166 ? 7.913 -20.409 5.560 1.00 91.56 166 VAL A O 1
ATOM 1313 N N . SER A 1 167 ? 6.813 -21.970 6.739 1.00 91.50 167 SER A N 1
ATOM 1314 C CA . SER A 1 167 ? 6.762 -22.922 5.627 1.00 91.50 167 SER A CA 1
ATOM 1315 C C . SER A 1 167 ? 5.825 -22.437 4.520 1.00 91.50 167 SER A C 1
ATOM 1317 O O . SER A 1 167 ? 4.823 -21.782 4.795 1.00 91.50 167 SER A O 1
ATOM 1319 N N . PHE A 1 168 ? 6.104 -22.817 3.272 1.00 88.69 168 PHE A N 1
ATOM 1320 C CA . PHE A 1 168 ? 5.236 -22.475 2.142 1.00 88.69 168 PHE A CA 1
ATOM 1321 C C . PHE A 1 168 ? 3.793 -22.978 2.327 1.00 88.69 168 PHE A C 1
ATOM 1323 O O . PHE A 1 168 ? 2.850 -22.271 1.986 1.00 88.69 168 PHE A O 1
ATOM 1330 N N . ASP A 1 169 ? 3.614 -24.160 2.924 1.00 90.62 169 ASP A N 1
ATOM 1331 C CA . ASP A 1 169 ? 2.285 -24.729 3.179 1.00 90.62 169 ASP A CA 1
ATOM 1332 C C . ASP A 1 169 ? 1.449 -23.869 4.136 1.00 90.62 169 ASP A C 1
ATOM 1334 O O . ASP A 1 169 ? 0.233 -23.788 3.974 1.00 90.62 169 ASP A O 1
ATOM 1338 N N . ALA A 1 170 ? 2.093 -23.188 5.091 1.00 88.25 170 ALA A N 1
ATOM 1339 C CA . ALA A 1 170 ? 1.420 -22.259 5.997 1.00 88.25 170 ALA A CA 1
ATOM 1340 C C . ALA A 1 170 ? 0.942 -20.986 5.274 1.00 88.25 170 ALA A C 1
ATOM 1342 O O . ALA A 1 170 ? -0.085 -20.428 5.644 1.00 88.25 170 ALA A O 1
ATOM 1343 N N . LEU A 1 171 ? 1.637 -20.563 4.210 1.00 89.88 171 LEU A N 1
ATOM 1344 C CA . LEU A 1 171 ? 1.329 -19.330 3.476 1.00 89.88 171 LEU A CA 1
ATOM 1345 C C . LEU A 1 171 ? 0.111 -19.453 2.559 1.00 89.88 171 LEU A C 1
ATOM 1347 O O . LEU A 1 171 ? -0.519 -18.448 2.251 1.00 89.88 171 LEU A O 1
ATOM 1351 N N . ARG A 1 172 ? -0.226 -20.662 2.094 1.00 87.81 172 ARG A N 1
ATOM 1352 C CA . ARG A 1 172 ? -1.275 -20.855 1.077 1.00 87.81 172 ARG A CA 1
ATOM 1353 C C . ARG A 1 172 ? -2.635 -20.301 1.506 1.00 87.81 172 ARG A C 1
ATOM 1355 O O . ARG A 1 172 ? -3.377 -19.796 0.671 1.00 87.81 172 ARG A O 1
ATOM 1362 N N . ASP A 1 173 ? -2.956 -20.449 2.786 1.00 88.38 173 ASP A N 1
ATOM 1363 C CA . ASP A 1 173 ? -4.249 -20.079 3.363 1.00 88.38 173 ASP A CA 1
ATOM 1364 C C . ASP A 1 173 ? -4.131 -18.874 4.326 1.00 88.38 173 ASP A C 1
ATOM 1366 O O . ASP A 1 173 ? -5.091 -18.553 5.035 1.00 88.38 173 ASP A O 1
ATOM 1370 N N . ASP A 1 174 ? -2.967 -18.213 4.349 1.00 93.00 174 ASP A N 1
ATOM 1371 C CA . ASP A 1 174 ? -2.665 -17.085 5.232 1.00 93.00 174 ASP A CA 1
ATOM 1372 C C . ASP A 1 174 ? -3.425 -15.814 4.789 1.00 93.00 174 ASP A C 1
ATOM 1374 O O . ASP A 1 174 ? -3.330 -15.415 3.624 1.00 93.00 174 ASP A O 1
ATOM 1378 N N . PRO A 1 175 ? -4.187 -15.158 5.689 1.00 93.56 175 PRO A N 1
ATOM 1379 C CA . PRO A 1 175 ? -4.995 -13.989 5.345 1.00 93.56 175 PRO A CA 1
ATOM 1380 C C . PRO A 1 175 ? -4.233 -12.790 4.779 1.00 93.56 175 PRO A C 1
ATOM 1382 O O . PRO A 1 175 ? -4.851 -11.980 4.099 1.00 93.56 175 PRO A O 1
ATOM 1385 N N . MET A 1 176 ? -2.942 -12.645 5.081 1.00 93.06 176 MET A N 1
ATOM 1386 C CA . MET A 1 176 ? -2.122 -11.534 4.592 1.00 93.06 176 MET A CA 1
ATOM 1387 C C . MET A 1 176 ? -1.326 -11.891 3.331 1.00 93.06 176 MET A C 1
ATOM 1389 O O . MET A 1 176 ? -0.722 -11.010 2.718 1.00 93.06 176 MET A O 1
ATOM 1393 N N . VAL A 1 177 ? -1.322 -13.167 2.934 1.00 91.19 177 VAL A N 1
ATOM 1394 C CA . VAL A 1 177 ? -0.748 -13.639 1.662 1.00 91.19 177 VAL A CA 1
ATOM 1395 C C . VAL A 1 177 ? -1.786 -13.648 0.544 1.00 91.19 177 VAL A C 1
ATOM 1397 O O . VAL A 1 177 ? -1.424 -13.392 -0.607 1.00 91.19 177 VAL A O 1
ATOM 1400 N N . ILE A 1 178 ? -3.038 -13.982 0.882 1.00 87.81 178 ILE A N 1
ATOM 1401 C CA . ILE A 1 178 ? -4.190 -13.984 -0.034 1.00 87.81 178 ILE A CA 1
ATOM 1402 C C . ILE A 1 178 ? -4.455 -12.567 -0.531 1.00 87.81 178 ILE A C 1
ATOM 1404 O O . ILE A 1 178 ? -4.394 -12.398 -1.768 1.00 87.81 178 ILE A O 1
#